Protein 1WN9 (pdb70)

B-factor: mean 19.07, std 7.85, range [8.76, 45.32]

CATH classification: 3.40.1530.10

Organism: Thermus thermophilus (strain ATCC 27634 / DSM 579 / HB8) (NCBI:txid300852)

Structure (mmCIF, N/CA/C/O backbone):
data_1WN9
#
_entry.id   1WN9
#
_cell.length_a   74.661
_cell.length_b   53.997
_cell.length_c   36.201
_cell.angle_alpha   90.00
_cell.angle_beta   113.93
_cell.angle_gamma   90.00
#
_symmetry.space_group_name_H-M   'C 1 2 1'
#
loop_
_entity.id
_entity.type
_entity.pdbx_description
1 polymer 'the hypothetical protein (TT1805)'
2 non-polymer 'ACETIC ACID'
3 water water
#
loop_
_atom_site.group_PDB
_atom_site.id
_atom_site.type_symbol
_atom_site.label_atom_id
_atom_site.label_alt_id
_atom_site.label_comp_id
_atom_site.label_asym_id
_atom_site.label_entity_id
_atom_site.label_seq_id
_atom_site.pdbx_PDB_ins_code
_atom_site.Cartn_x
_atom_site.Cartn_y
_atom_site.Cartn_z
_atom_site.occupancy
_atom_site.B_iso_or_equiv
_atom_site.auth_seq_id
_atom_site.auth_comp_id
_atom_site.auth_asym_id
_atom_site.auth_atom_id
_atom_site.pdbx_PDB_model_num
ATOM 9 N N . VAL A 1 2 ? 16.198 41.001 -5.749 1.00 22.84 2 VAL A N 1
ATOM 10 C CA . VAL A 1 2 ? 16.182 40.243 -4.509 1.00 18.02 2 VAL A CA 1
ATOM 11 C C . VAL A 1 2 ? 16.281 41.202 -3.320 1.00 17.00 2 VAL A C 1
ATOM 12 O O . VAL A 1 2 ? 16.791 42.310 -3.457 1.00 17.61 2 VAL A O 1
ATOM 16 N N . ARG A 1 3 ? 15.767 40.764 -2.172 1.00 15.85 3 ARG A N 1
ATOM 17 C CA . ARG A 1 3 ? 15.805 41.548 -0.925 1.00 14.61 3 ARG A CA 1
ATOM 18 C C . ARG A 1 3 ? 16.468 40.665 0.126 1.00 14.12 3 ARG A C 1
ATOM 19 O O . ARG A 1 3 ? 16.010 39.555 0.353 1.00 14.71 3 ARG A O 1
ATOM 27 N N . VAL A 1 4 ? 17.543 41.142 0.749 1.00 10.82 4 VAL A N 1
ATOM 28 C CA . VAL A 1 4 ? 18.230 40.363 1.787 1.00 11.45 4 VAL A CA 1
ATOM 29 C C . VAL A 1 4 ? 18.467 41.274 2.970 1.00 11.81 4 VAL A C 1
ATOM 30 O O . VAL A 1 4 ? 18.423 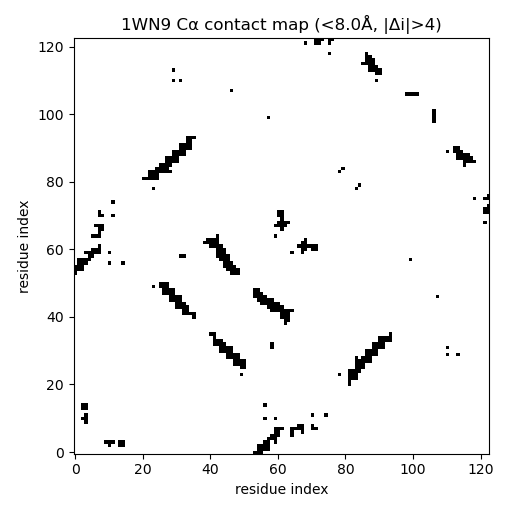42.502 2.860 1.00 11.36 4 VAL A O 1
ATOM 34 N N . GLY A 1 5 ? 18.747 40.682 4.117 1.00 11.58 5 GLY A N 1
ATOM 35 C CA . GLY A 1 5 ? 18.923 41.523 5.285 1.00 11.90 5 GLY A CA 1
ATOM 36 C C . GLY A 1 5 ? 17.580 41.831 5.932 1.00 11.62 5 GLY A C 1
ATOM 37 O O . GLY A 1 5 ? 16.482 41.462 5.479 1.00 11.45 5 GLY A O 1
ATOM 46 N N . ARG A 1 7 ? 15.544 44.940 8.633 1.00 14.14 7 ARG A N 1
ATOM 47 C CA . ARG A 1 7 ? 15.553 46.246 9.266 1.00 13.91 7 ARG A CA 1
ATOM 48 C C . ARG A 1 7 ? 16.228 46.191 10.658 1.00 12.51 7 ARG A C 1
ATOM 49 O O . ARG A 1 7 ? 16.041 45.251 11.417 1.00 13.83 7 ARG A O 1
ATOM 57 N N . ALA A 1 8 ? 17.039 47.207 10.954 1.00 10.95 8 ALA A N 1
ATOM 58 C CA . ALA A 1 8 ? 17.723 47.334 12.245 1.00 13.02 8 ALA A CA 1
ATOM 59 C C . ALA A 1 8 ? 18.603 46.164 12.652 1.00 13.34 8 ALA A C 1
ATOM 60 O O . ALA A 1 8 ? 18.889 45.990 13.846 1.00 14.98 8 ALA A O 1
ATOM 62 N N . ALA A 1 9 ? 19.082 45.388 11.675 1.00 11.21 9 ALA A N 1
ATOM 63 C CA . ALA A 1 9 ? 19.942 44.231 11.978 1.00 12.28 9 ALA A CA 1
ATOM 64 C C . ALA A 1 9 ? 21.200 44.375 11.118 1.00 12.62 9 ALA A C 1
ATOM 65 O O . ALA A 1 9 ? 21.361 43.693 10.098 1.00 12.35 9 ALA A O 1
ATOM 67 N N . PRO A 1 10 ? 22.124 45.255 11.528 1.00 10.07 10 PRO A N 1
ATOM 68 C CA . PRO A 1 10 ? 23.340 45.467 10.730 1.00 12.13 10 PRO A CA 1
ATOM 69 C C . PRO A 1 10 ? 24.262 44.286 10.487 1.00 12.68 10 PRO A C 1
ATOM 70 O O . PRO A 1 10 ? 24.723 44.072 9.385 1.00 10.31 10 PRO A O 1
ATOM 74 N N . ARG A 1 11 ? 24.562 43.533 11.531 1.00 12.19 11 ARG A N 1
ATOM 75 C CA . ARG A 1 11 ? 25.497 42.437 11.345 1.00 14.68 11 ARG A CA 1
ATOM 76 C C . ARG A 1 11 ? 24.945 41.331 10.464 1.00 13.86 11 ARG A C 1
ATOM 77 O O . ARG A 1 11 ? 25.633 40.887 9.547 1.00 12.60 11 ARG A O 1
ATOM 85 N N . VAL A 1 12 ? 23.710 40.930 10.714 1.00 14.68 12 VAL A N 1
ATOM 86 C CA . VAL A 1 12 ? 23.091 39.873 9.920 1.00 14.79 12 VAL A CA 1
ATOM 87 C C . VAL A 1 12 ? 22.918 40.340 8.470 1.00 13.39 12 VAL A C 1
ATOM 88 O O . VAL A 1 12 ? 23.108 39.577 7.518 1.00 13.16 12 VAL A O 1
ATOM 92 N N . SER A 1 13 ? 22.584 41.616 8.300 1.00 10.78 13 SER A N 1
ATOM 93 C CA . SER A 1 13 ? 22.364 42.142 6.968 1.00 11.38 13 SER A CA 1
ATOM 94 C C . SER A 1 13 ? 23.654 42.208 6.177 1.00 11.93 13 SER A C 1
ATOM 95 O O . SER A 1 13 ? 23.644 41.925 4.972 1.00 10.62 13 SER A O 1
ATOM 98 N N . LEU A 1 14 ? 24.758 42.585 6.828 1.00 11.05 14 LEU A N 1
ATOM 99 C CA . LEU A 1 14 ? 26.048 42.610 6.154 1.00 10.00 14 LEU A CA 1
ATOM 100 C C . LEU A 1 14 ? 26.409 41.183 5.692 1.00 11.43 14 LEU A C 1
ATOM 101 O O . LEU A 1 14 ? 26.898 41.012 4.605 1.00 10.79 14 LEU A O 1
ATOM 106 N N . GLU A 1 15 ? 26.188 40.190 6.550 1.00 12.29 15 GLU A N 1
ATOM 107 C CA . GLU A 1 15 ? 26.510 38.797 6.217 1.00 12.72 15 GLU A CA 1
ATOM 108 C C . GLU A 1 15 ? 25.651 38.350 5.041 1.00 11.21 15 GLU A C 1
ATOM 109 O O . GLU A 1 15 ? 26.137 37.677 4.129 1.00 11.07 15 GLU A O 1
ATOM 115 N N . ALA A 1 16 ? 24.378 38.743 5.050 1.00 10.90 16 ALA A N 1
ATOM 116 C CA . ALA A 1 16 ? 23.490 38.356 3.948 1.00 9.69 16 ALA A CA 1
ATOM 117 C C . ALA A 1 16 ? 23.923 39.023 2.645 1.00 10.07 16 ALA A C 1
ATOM 118 O O . ALA A 1 16 ? 23.865 38.406 1.572 1.00 9.88 16 ALA A O 1
ATOM 120 N N . LEU A 1 17 ? 24.356 40.281 2.728 1.00 10.20 17 LEU A N 1
ATOM 121 C CA . LEU A 1 17 ? 24.828 40.962 1.539 1.00 10.33 17 LEU A CA 1
ATOM 122 C C . LEU A 1 17 ? 26.059 40.247 0.981 1.00 9.87 17 LEU A C 1
ATOM 123 O O . LEU A 1 17 ? 26.129 39.993 -0.220 1.00 10.08 17 LEU A O 1
ATOM 128 N N . LYS A 1 18 ? 27.008 39.915 1.855 1.00 12.07 18 LYS A N 1
ATOM 129 C CA . LYS A 1 18 ? 28.239 39.250 1.423 1.00 10.75 18 LYS A CA 1
ATOM 130 C C . LYS A 1 18 ? 27.894 37.933 0.745 1.00 11.52 18 LYS A C 1
ATOM 131 O O . LYS A 1 18 ? 28.501 37.572 -0.263 1.00 11.00 18 LYS A O 1
ATOM 137 N N . ALA A 1 19 ? 26.931 37.211 1.306 1.00 10.66 19 ALA A N 1
ATOM 138 C CA . ALA A 1 19 ? 26.527 35.931 0.714 1.00 10.35 19 ALA A CA 1
ATOM 139 C C . ALA A 1 19 ? 25.925 36.061 -0.682 1.00 11.30 19 ALA A C 1
ATOM 140 O O . ALA A 1 19 ? 26.247 35.258 -1.564 1.00 11.52 19 ALA A O 1
ATOM 142 N N . ALA A 1 20 ? 25.079 37.058 -0.882 1.00 11.57 20 ALA A N 1
ATOM 143 C CA . ALA A 1 20 ? 24.452 37.278 -2.188 1.00 11.13 20 ALA A CA 1
ATOM 144 C C . ALA A 1 20 ? 25.449 37.811 -3.201 1.00 13.60 20 ALA A C 1
ATOM 145 O O . ALA A 1 20 ? 25.411 37.434 -4.361 1.00 14.01 20 ALA A O 1
ATOM 147 N N . LEU A 1 21 ? 26.334 38.690 -2.748 1.00 12.72 21 LEU A N 1
ATOM 148 C CA . LEU A 1 21 ? 27.339 39.288 -3.631 1.00 14.36 21 LEU A CA 1
ATOM 149 C C . LEU A 1 21 ? 28.435 38.342 -4.102 1.00 16.00 21 LEU A C 1
ATOM 150 O O . LEU A 1 21 ? 28.784 38.298 -5.305 1.00 15.91 21 LEU A O 1
ATOM 155 N N . GLY A 1 22 ? 28.943 37.539 -3.173 1.00 14.64 22 GLY A N 1
ATOM 156 C CA . GLY A 1 22 ? 30.021 36.648 -3.510 1.00 16.52 22 GLY A CA 1
ATOM 157 C C . GLY A 1 22 ? 31.196 37.432 -4.054 1.00 17.32 22 GLY A C 1
ATOM 158 O O . GLY A 1 22 ? 31.547 38.493 -3.540 1.00 18.23 22 GLY A O 1
ATOM 159 N N . GLY A 1 23 ? 31.774 36.914 -5.128 1.00 16.07 23 GLY A N 1
ATOM 160 C CA . GLY A 1 23 ? 32.915 37.541 -5.768 1.00 17.49 23 GLY A CA 1
ATOM 161 C C . GLY A 1 23 ? 32.570 38.419 -6.961 1.00 17.02 23 GLY A C 1
ATOM 162 O O . GLY A 1 23 ? 33.463 38.807 -7.722 1.00 18.29 23 GLY A O 1
ATOM 163 N N . LEU A 1 24 ? 31.297 38.772 -7.114 1.00 14.70 24 LEU A N 1
ATOM 164 C CA . LEU A 1 24 ? 30.856 39.591 -8.229 1.00 14.33 24 LEU A CA 1
ATOM 165 C C . LEU A 1 24 ? 31.617 40.903 -8.331 1.00 15.75 24 LEU A C 1
ATOM 166 O O . LEU A 1 24 ? 31.813 41.604 -7.326 1.00 16.63 24 LEU A O 1
ATOM 171 N N . LYS A 1 25 ? 32.048 41.232 -9.544 1.00 14.96 25 LYS A N 1
ATOM 172 C CA . LYS A 1 25 ?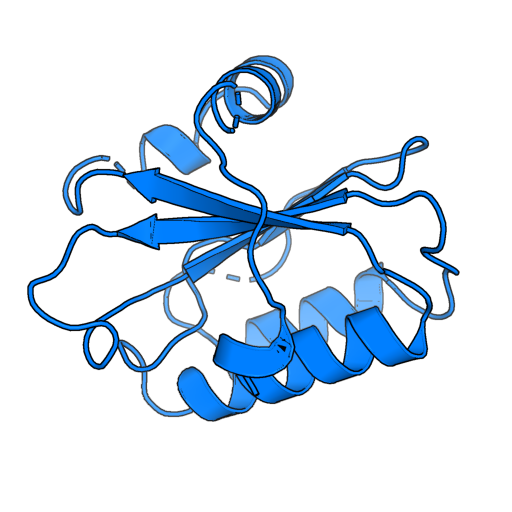 32.752 42.489 -9.791 1.00 17.44 25 LYS A CA 1
ATOM 173 C C . LYS A 1 25 ? 31.705 43.562 -10.042 1.00 16.85 25 LYS A C 1
ATOM 174 O O . LYS A 1 25 ? 30.690 43.325 -10.683 1.00 16.96 25 LYS A O 1
ATOM 180 N N . LEU A 1 26 ? 31.967 44.765 -9.538 1.00 15.55 26 LEU A N 1
ATOM 181 C CA . LEU A 1 26 ? 30.995 45.841 -9.583 1.00 14.96 26 LEU A CA 1
ATOM 182 C C . LEU A 1 26 ? 31.423 47.120 -10.270 1.00 15.04 26 LEU A C 1
ATOM 183 O O . LEU A 1 26 ? 30.885 48.172 -9.964 1.00 14.90 26 LEU A O 1
ATOM 188 N N . SER A 1 27 ? 32.358 47.048 -11.211 1.00 17.55 27 SER A N 1
ATOM 189 C CA . SER A 1 27 ? 32.817 48.280 -11.849 1.00 18.99 27 SER A CA 1
ATOM 190 C C . SER A 1 27 ? 31.750 49.137 -12.503 1.00 18.23 27 SER A C 1
ATOM 191 O O . SER A 1 27 ? 31.875 50.362 -12.509 1.00 20.43 27 SER A O 1
ATOM 194 N N . GLU A 1 28 ? 30.702 48.529 -13.053 1.00 17.75 28 GLU A N 1
ATOM 195 C CA . GLU A 1 28 ? 29.692 49.349 -13.710 1.00 18.42 28 GLU A CA 1
ATOM 196 C C . GLU A 1 28 ? 28.451 49.558 -12.859 1.00 17.68 28 GLU A C 1
ATOM 197 O O . GLU A 1 28 ? 27.442 50.123 -13.307 1.00 19.55 28 GLU A O 1
ATOM 203 N N . ALA A 1 29 ? 28.532 49.111 -11.613 1.00 16.18 29 ALA A N 1
ATOM 204 C CA . ALA A 1 29 ? 27.399 49.211 -10.706 1.00 14.96 29 ALA A CA 1
ATOM 205 C C . ALA A 1 29 ? 27.187 50.629 -10.185 1.00 13.99 29 ALA A C 1
ATOM 206 O O . ALA A 1 29 ? 28.093 51.466 -10.193 1.00 14.54 29 ALA A O 1
ATOM 208 N N . LYS A 1 30 ? 25.956 50.884 -9.748 1.00 13.53 30 LYS A N 1
ATOM 209 C CA . LYS A 1 30 ? 25.613 52.145 -9.092 1.00 11.84 30 LYS A CA 1
ATOM 210 C C . LYS A 1 30 ? 25.106 51.730 -7.717 1.00 10.79 30 LYS A C 1
ATOM 211 O O . LYS A 1 30 ? 24.213 50.892 -7.592 1.00 11.94 30 LYS A O 1
ATOM 217 N N . VAL A 1 31 ? 25.709 52.303 -6.686 1.00 10.14 31 VAL A N 1
ATOM 218 C CA . VAL A 1 31 ? 25.369 51.959 -5.305 1.00 9.71 31 VAL A CA 1
ATOM 219 C C . VAL A 1 31 ? 24.548 53.089 -4.694 1.00 9.68 31 VAL A C 1
ATOM 220 O O . VAL A 1 31 ? 25.033 54.219 -4.576 1.00 11.30 31 VAL A O 1
ATOM 224 N N . TYR A 1 32 ? 23.316 52.798 -4.305 1.00 9.36 32 TYR A N 1
ATOM 225 C CA . TYR A 1 32 ? 22.457 53.808 -3.688 1.00 10.19 32 TYR A CA 1
ATOM 226 C C . TYR A 1 32 ? 22.244 53.575 -2.210 1.00 10.73 32 TYR A C 1
ATOM 227 O O . TYR A 1 32 ? 21.709 52.546 -1.794 1.00 11.96 32 TYR A O 1
ATOM 236 N N . LEU A 1 33 ? 22.694 54.512 -1.406 1.00 10.16 33 LEU A N 1
ATOM 237 C CA . LEU A 1 33 ? 22.463 54.459 0.031 1.00 12.50 33 LEU A CA 1
ATOM 238 C C . LEU A 1 33 ? 21.212 55.307 0.274 1.00 12.47 33 LEU A C 1
ATOM 239 O O . LEU A 1 33 ? 21.149 56.496 -0.092 1.00 15.18 33 LEU A O 1
ATOM 244 N N . ILE A 1 34 ? 20.207 54.708 0.885 1.00 11.28 34 ILE A N 1
ATOM 245 C CA . ILE A 1 34 ? 18.941 55.388 1.148 1.00 12.80 34 ILE A CA 1
ATOM 246 C C . ILE A 1 34 ? 18.923 55.711 2.634 1.00 12.51 34 ILE A C 1
ATOM 247 O O . ILE A 1 34 ? 18.946 54.811 3.468 1.00 13.58 34 ILE A O 1
ATOM 252 N N . THR A 1 35 ? 18.838 56.991 2.958 1.00 12.37 35 THR A N 1
ATOM 253 C CA . THR A 1 35 ? 18.889 57.409 4.348 1.00 12.98 35 THR A CA 1
ATOM 254 C C . THR A 1 35 ? 17.747 58.320 4.730 1.00 14.74 35 THR A C 1
ATOM 255 O O . THR A 1 35 ? 17.040 58.856 3.866 1.00 13.17 35 THR A O 1
ATOM 259 N N . ASP A 1 36 ? 17.556 58.471 6.032 1.00 15.01 36 ASP A N 1
ATOM 260 C CA . ASP A 1 36 ? 16.498 59.323 6.534 1.00 15.50 36 ASP A CA 1
ATOM 261 C C . ASP A 1 36 ? 17.002 60.726 6.824 1.00 15.34 36 ASP A C 1
ATOM 262 O O . ASP A 1 36 ? 18.210 60.954 7.007 1.00 15.74 36 ASP A O 1
ATOM 267 N N . TRP A 1 37 ? 16.084 61.688 6.794 1.00 14.70 37 TRP A N 1
ATOM 268 C CA . TRP A 1 37 ? 16.449 63.052 7.100 1.00 15.58 37 TRP A CA 1
ATOM 269 C C . TRP A 1 37 ? 16.394 63.234 8.614 1.00 15.88 37 TRP A C 1
ATOM 270 O O . TRP A 1 37 ? 15.322 63.279 9.186 1.00 16.35 37 TRP A O 1
ATOM 281 N N . GLN A 1 38 ? 17.570 63.297 9.224 1.00 18.17 38 GLN A N 1
ATOM 282 C CA . GLN A 1 38 ? 17.718 63.525 10.666 1.00 20.21 38 GLN A CA 1
ATOM 283 C C . GLN A 1 38 ? 18.567 64.779 10.819 1.00 21.23 38 GLN A C 1
ATOM 284 O O . GLN A 1 38 ? 19.189 65.248 9.857 1.00 22.62 38 GLN A O 1
ATOM 290 N N . ASP A 1 39 ? 18.599 65.318 12.036 1.00 22.44 39 ASP A N 1
ATOM 291 C CA . ASP A 1 39 ? 19.348 66.525 12.328 1.00 23.43 39 ASP A CA 1
ATOM 292 C C . ASP A 1 39 ? 20.850 66.366 12.053 1.00 25.08 39 ASP A C 1
ATOM 293 O O . ASP A 1 39 ? 21.501 67.268 11.527 1.00 24.03 39 ASP A O 1
ATOM 298 N N . LYS A 1 40 ? 21.399 65.205 12.409 1.00 26.01 40 LYS A N 1
ATOM 299 C CA . LYS A 1 40 ? 22.824 64.947 12.208 1.00 28.12 40 LYS A CA 1
ATOM 300 C C . LYS A 1 40 ? 23.013 63.556 11.617 1.00 28.69 40 LYS A C 1
ATOM 301 O O . LYS A 1 40 ? 22.227 62.641 11.890 1.00 27.56 40 LYS A O 1
ATOM 307 N N . ARG A 1 41 ? 24.069 63.395 10.833 1.00 29.38 41 ARG A N 1
ATOM 308 C CA . ARG A 1 41 ? 24.355 62.105 10.218 1.00 30.25 41 ARG A CA 1
ATOM 309 C C . ARG A 1 41 ? 24.653 61.065 11.295 1.00 30.32 41 ARG A C 1
ATOM 310 O O . ARG A 1 41 ? 24.591 59.864 11.045 1.00 30.84 41 ARG A O 1
ATOM 318 N N . ASP A 1 42 ? 24.961 61.518 12.503 1.00 29.52 42 ASP A N 1
ATOM 319 C CA . ASP A 1 42 ? 25.264 60.580 13.573 1.00 28.61 42 ASP A CA 1
ATOM 320 C C . ASP A 1 42 ? 24.022 59.863 14.095 1.00 26.69 42 ASP A C 1
ATOM 321 O O . ASP A 1 42 ? 24.118 59.002 14.959 1.00 25.10 42 ASP A O 1
ATOM 326 N N . GLN A 1 43 ? 22.852 60.198 13.547 1.00 24.25 43 GLN A N 1
ATOM 327 C CA . GLN A 1 43 ? 21.586 59.589 13.964 1.00 22.96 43 GLN A CA 1
ATOM 328 C C . GLN A 1 43 ? 20.953 58.807 12.810 1.00 20.57 43 GLN A C 1
ATOM 329 O O . GLN A 1 43 ? 19.882 58.190 12.953 1.00 20.14 43 GLN A O 1
ATOM 335 N N . ALA A 1 44 ? 21.625 58.860 11.669 1.00 18.83 44 ALA A N 1
ATOM 336 C CA . ALA A 1 44 ? 21.150 58.259 10.448 1.00 17.36 44 ALA A CA 1
ATOM 337 C C . ALA A 1 44 ? 21.100 56.743 10.349 1.00 16.66 44 ALA A C 1
ATOM 338 O O . ALA A 1 44 ? 21.904 56.016 10.948 1.00 15.33 44 ALA A O 1
ATOM 340 N N . ARG A 1 45 ? 20.101 56.295 9.605 1.00 12.37 45 ARG A N 1
ATOM 341 C CA . ARG A 1 45 ? 19.982 54.883 9.279 1.00 12.44 45 ARG A CA 1
ATOM 342 C C . ARG A 1 45 ? 20.077 54.794 7.772 1.00 12.69 45 ARG A C 1
ATOM 343 O O . ARG A 1 45 ? 19.764 55.766 7.061 1.00 11.38 45 ARG A O 1
ATOM 351 N N . TYR A 1 46 ? 20.458 53.620 7.270 1.00 9.97 46 TYR A N 1
ATOM 352 C CA . TYR A 1 46 ? 20.608 53.448 5.828 1.00 10.51 46 TYR A CA 1
ATOM 353 C C . TYR A 1 46 ? 20.164 52.102 5.307 1.00 11.80 46 TYR A C 1
ATOM 354 O O . TYR A 1 46 ? 20.416 51.067 5.926 1.00 10.57 46 TYR A O 1
ATOM 363 N N . ALA A 1 47 ? 19.528 52.143 4.141 1.00 11.51 47 ALA A N 1
ATOM 364 C CA . ALA A 1 47 ? 19.135 50.968 3.357 1.00 10.69 47 ALA A CA 1
ATOM 365 C C . ALA A 1 47 ? 20.080 51.016 2.141 1.00 10.96 47 ALA A C 1
ATOM 366 O O . ALA A 1 47 ? 20.735 52.042 1.887 1.00 11.26 47 ALA A O 1
ATOM 368 N N . LEU A 1 48 ? 20.145 49.927 1.398 1.00 9.20 48 LEU A N 1
ATOM 369 C CA . LEU A 1 48 ? 21.027 49.816 0.245 1.00 9.99 48 LEU A CA 1
ATOM 370 C C . LEU A 1 48 ? 20.314 49.276 -0.964 1.00 11.29 48 LEU A C 1
ATOM 371 O O . LEU A 1 48 ? 19.684 48.215 -0.882 1.00 12.10 48 LEU A O 1
ATOM 376 N N . LEU A 1 49 ? 20.405 50.002 -2.077 1.00 9.95 49 LEU A N 1
ATOM 377 C CA . LEU A 1 49 ? 19.896 49.514 -3.328 1.00 11.19 49 LEU A CA 1
ATOM 378 C C . LEU A 1 49 ? 21.127 49.399 -4.217 1.00 11.56 49 LEU A C 1
ATOM 379 O O . LEU A 1 49 ? 21.776 50.403 -4.566 1.00 12.00 49 LEU A O 1
ATOM 384 N N . LEU A 1 50 ? 21.502 48.173 -4.567 1.00 9.38 50 LEU A N 1
ATOM 385 C CA . LEU A 1 50 ? 22.679 47.939 -5.405 1.00 10.32 50 LEU A CA 1
ATOM 386 C C . LEU A 1 50 ? 22.194 47.627 -6.810 1.00 12.76 50 LEU A C 1
ATOM 387 O O . LEU A 1 50 ? 21.529 46.614 -7.017 1.00 13.43 50 LEU A O 1
ATOM 392 N N . HIS A 1 51 ? 22.501 48.515 -7.756 1.00 13.65 51 HIS A N 1
ATOM 393 C CA . HIS A 1 51 ? 22.086 48.379 -9.175 1.00 13.97 51 HIS A CA 1
ATOM 394 C C . HIS A 1 51 ? 23.333 47.969 -9.953 1.00 15.95 51 HIS A C 1
ATOM 395 O O . HIS A 1 51 ? 24.176 48.813 -10.250 1.00 17.29 51 HIS A O 1
ATOM 402 N N . THR A 1 52 ? 23.483 46.683 -10.297 1.00 15.15 52 THR A N 1
ATOM 403 C CA . THR A 1 52 ? 24.714 46.274 -10.976 1.00 16.76 52 THR A CA 1
ATOM 404 C C . THR A 1 52 ? 24.747 46.527 -12.470 1.00 18.62 52 THR A C 1
ATOM 405 O O . THR A 1 52 ? 25.826 46.617 -13.068 1.00 18.18 52 THR A O 1
ATOM 409 N N . GLY A 1 53 ? 23.559 46.639 -13.045 1.00 19.16 53 GLY A N 1
ATOM 410 C CA . GLY A 1 53 ? 23.402 46.854 -14.471 1.00 21.30 53 GLY A CA 1
ATOM 411 C C . GLY A 1 53 ? 22.931 45.555 -15.095 1.00 22.85 53 GLY A C 1
ATOM 412 O O . GLY A 1 53 ? 22.499 45.523 -16.249 1.00 24.16 53 GLY A O 1
ATOM 413 N N . LYS A 1 54 ? 23.027 44.466 -14.336 1.00 22.07 54 LYS A N 1
ATOM 414 C CA . LYS A 1 54 ? 22.584 43.161 -14.825 1.00 21.32 54 LYS A CA 1
ATOM 415 C C . LYS A 1 54 ? 21.685 42.475 -13.806 1.00 19.64 54 LYS A C 1
ATOM 416 O O . LYS A 1 54 ? 21.257 41.339 -14.029 1.00 20.52 54 LYS A O 1
ATOM 422 N N . LYS A 1 55 ? 21.424 43.164 -12.686 1.00 17.13 55 LYS A N 1
ATOM 423 C CA . LYS A 1 55 ? 20.556 42.662 -11.603 1.00 15.50 55 LYS A CA 1
ATOM 424 C C . LYS A 1 55 ? 20.659 43.605 -10.409 1.00 15.71 55 LYS A C 1
ATOM 425 O O . LYS A 1 55 ? 21.712 44.208 -10.191 1.00 14.89 55 LYS A O 1
ATOM 431 N N . ASP A 1 56 ? 19.566 43.727 -9.662 1.00 14.90 56 ASP A N 1
ATOM 432 C CA . ASP A 1 56 ? 19.493 44.629 -8.504 1.00 15.36 56 ASP A CA 1
ATOM 433 C C . ASP A 1 56 ? 19.260 43.863 -7.204 1.00 14.13 56 ASP A C 1
ATOM 434 O O . ASP A 1 56 ? 18.737 42.728 -7.201 1.00 14.55 56 ASP A O 1
ATOM 439 N N . LEU A 1 57 ? 19.663 44.485 -6.100 1.00 12.06 57 LEU A N 1
ATOM 440 C CA . LEU A 1 57 ? 19.505 43.897 -4.777 1.00 12.68 57 LEU A CA 1
ATOM 441 C C . LEU A 1 57 ? 19.164 44.994 -3.789 1.00 12.29 57 LEU A C 1
ATOM 442 O O . LEU A 1 57 ? 19.717 46.122 -3.849 1.00 12.44 57 LEU A O 1
ATOM 447 N N . LEU A 1 58 ? 18.226 44.711 -2.894 1.00 11.41 58 LEU A N 1
ATOM 448 C CA . LEU A 1 58 ? 17.851 45.674 -1.874 1.00 11.95 58 LEU A CA 1
ATOM 449 C C . LEU A 1 58 ? 18.127 45.095 -0.486 1.00 12.01 58 LEU A C 1
ATOM 450 O O . LEU A 1 58 ? 17.903 43.898 -0.267 1.00 13.22 58 LEU A O 1
ATOM 455 N N . VAL A 1 59 ? 18.650 45.932 0.415 1.00 12.56 59 VAL A N 1
ATOM 456 C CA . VAL A 1 59 ? 18.809 45.568 1.827 1.00 12.28 59 VAL A CA 1
ATOM 457 C C . VAL A 1 59 ? 18.021 46.674 2.502 1.00 11.32 59 VAL A C 1
ATOM 458 O O . VAL A 1 59 ? 18.165 47.849 2.149 1.00 11.82 59 VAL A O 1
ATOM 462 N N . PRO A 1 60 ? 17.145 46.358 3.473 1.00 11.41 60 PRO A N 1
ATOM 463 C CA . PRO A 1 60 ? 16.360 47.390 4.164 1.00 11.12 60 PRO A CA 1
ATOM 464 C C . PRO A 1 60 ? 17.217 48.303 5.040 1.00 10.86 60 PRO A C 1
ATOM 465 O O . PRO A 1 60 ? 18.444 48.239 4.982 1.00 12.38 60 PRO A O 1
ATOM 469 N N . ASP A 1 61 ? 16.552 49.135 5.837 1.00 10.24 61 ASP A N 1
ATOM 470 C CA . ASP A 1 61 ? 17.266 50.077 6.697 1.00 11.31 61 ASP A CA 1
ATOM 471 C C . ASP A 1 61 ? 17.875 49.357 7.891 1.00 10.60 61 ASP A C 1
ATOM 472 O O . ASP A 1 61 ? 17.285 49.260 8.976 1.00 12.41 61 ASP A O 1
ATOM 477 N N . ALA A 1 62 ? 19.081 48.854 7.650 1.00 11.01 62 ALA A N 1
ATOM 478 C CA . ALA A 1 62 ? 19.817 48.051 8.625 1.00 11.02 62 ALA A CA 1
ATOM 479 C C . ALA A 1 62 ? 21.165 48.617 9.007 1.00 11.39 62 ALA A C 1
ATOM 480 O O . ALA A 1 62 ? 21.824 48.050 9.920 1.00 12.75 62 ALA A O 1
ATOM 482 N N . PHE A 1 63 ? 21.604 49.701 8.364 1.00 10.73 63 PHE A N 1
ATOM 483 C CA . PHE A 1 63 ? 22.938 50.188 8.631 1.00 10.67 63 PHE A CA 1
ATOM 484 C C . PHE A 1 63 ? 22.959 51.592 9.162 1.00 11.99 63 PHE A C 1
ATOM 485 O O . PHE A 1 63 ? 21.937 52.278 9.146 1.00 12.11 63 PHE A O 1
ATOM 493 N N . GLY A 1 64 ? 24.113 51.996 9.696 1.00 12.20 64 GLY A N 1
ATOM 494 C CA . GLY A 1 64 ? 24.225 53.363 10.181 1.00 13.03 64 GLY A CA 1
ATOM 495 C C . GLY A 1 64 ? 24.242 53.475 11.687 1.00 14.39 64 GLY A C 1
ATOM 496 O O . GLY A 1 64 ? 23.857 52.544 12.396 1.00 14.38 64 GLY A O 1
ATOM 497 N N . PRO A 1 65 ? 24.672 54.642 12.191 1.00 14.99 65 PRO A N 1
ATOM 498 C CA . PRO A 1 65 ? 24.761 54.897 13.636 1.00 17.01 65 PRO A CA 1
ATOM 499 C C . PRO A 1 65 ? 23.451 54.832 14.384 1.00 16.84 65 PRO A C 1
ATOM 500 O O . PRO A 1 65 ? 23.411 54.823 15.624 1.00 16.80 65 PRO A O 1
ATOM 504 N N . ALA A 1 66 ? 22.356 54.761 13.649 1.00 15.30 66 ALA A N 1
ATOM 505 C CA . ALA A 1 66 ? 21.056 54.617 14.287 1.00 16.12 66 ALA A CA 1
ATOM 506 C C . ALA A 1 66 ? 20.975 53.284 15.033 1.00 15.96 66 ALA A C 1
ATOM 507 O O . ALA A 1 66 ? 20.169 53.133 15.940 1.00 17.18 66 ALA A O 1
ATOM 509 N N . PHE A 1 67 ? 21.808 52.316 14.659 1.00 14.89 67 PHE A N 1
ATOM 510 C CA . PHE A 1 67 ? 21.780 50.992 15.272 1.00 14.86 67 PHE A CA 1
ATOM 511 C C . PHE A 1 67 ? 23.128 50.604 15.871 1.00 14.84 67 PHE A C 1
ATOM 512 O O . PHE A 1 67 ? 24.172 50.961 15.346 1.00 13.74 67 PHE A O 1
ATOM 520 N N . PRO A 1 68 ? 23.113 49.852 16.980 1.00 14.92 68 PRO A N 1
ATOM 521 C CA . PRO A 1 68 ? 24.412 49.461 17.550 1.00 16.87 68 PRO A CA 1
ATOM 522 C C . PRO A 1 68 ? 25.129 48.583 16.520 1.00 17.68 68 PRO A C 1
ATOM 523 O O . PRO A 1 68 ? 24.531 47.662 15.950 1.00 17.48 68 PRO A O 1
ATOM 527 N N . GLY A 1 69 ? 26.394 48.890 16.274 1.00 18.88 69 GLY A N 1
ATOM 528 C CA . GLY A 1 69 ? 27.161 48.120 15.309 1.00 16.57 69 GLY A CA 1
ATOM 529 C C . GLY A 1 69 ? 26.832 48.519 13.879 1.00 15.73 69 GLY A C 1
ATOM 530 O O . GLY A 1 69 ? 27.455 48.007 12.949 1.00 14.27 69 GLY A O 1
ATOM 531 N N . GLY A 1 70 ? 25.872 49.420 13.718 1.00 15.09 70 GLY A N 1
ATOM 532 C CA . GLY A 1 70 ? 25.465 49.860 12.381 1.00 12.59 70 GLY A CA 1
ATOM 533 C C . GLY A 1 70 ? 26.469 50.720 11.641 1.00 12.23 70 GLY A C 1
ATOM 534 O O . GLY A 1 70 ? 26.573 50.630 10.402 1.00 10.46 70 GLY A O 1
ATOM 535 N N . GLU A 1 71 ? 27.174 51.606 12.342 1.00 13.70 71 GLU A N 1
ATOM 536 C CA . GLU A 1 71 ? 28.173 52.450 11.704 1.00 16.14 71 GLU A CA 1
ATOM 537 C C . GLU A 1 71 ? 29.339 51.580 11.225 1.00 14.28 71 GLU A C 1
ATOM 538 O O . GLU A 1 71 ? 29.867 51.762 10.133 1.00 13.53 71 GLU A O 1
ATOM 544 N N . GLU A 1 72 ? 29.735 50.625 12.063 1.00 15.15 72 GLU A N 1
ATOM 545 C CA . GLU A 1 72 ? 30.792 49.683 11.736 1.00 15.59 72 GLU A CA 1
ATOM 546 C C . GLU A 1 72 ? 30.381 48.845 10.509 1.00 12.58 72 GLU A C 1
ATOM 547 O O . GLU A 1 72 ? 31.172 48.705 9.570 1.00 12.64 72 GLU A O 1
ATOM 553 N N . ALA A 1 73 ? 29.143 48.342 10.493 1.00 12.18 73 ALA A N 1
ATOM 554 C CA . ALA A 1 73 ? 28.659 47.511 9.379 1.00 11.15 73 ALA A CA 1
ATOM 555 C C . ALA A 1 73 ? 28.600 48.311 8.087 1.00 10.46 73 ALA A C 1
ATOM 556 O O . ALA A 1 73 ? 28.931 47.793 7.009 1.00 9.33 73 ALA A O 1
ATOM 558 N N . LEU A 1 74 ? 28.181 49.573 8.186 1.00 10.50 74 LEU A N 1
ATOM 559 C CA . LEU A 1 74 ? 28.115 50.435 7.002 1.00 10.16 74 LEU A CA 1
ATOM 560 C C . LEU A 1 74 ? 29.528 50.644 6.435 1.00 11.24 74 LEU A C 1
ATOM 561 O O . LEU A 1 74 ? 29.725 50.588 5.216 1.00 9.02 74 LEU A O 1
ATOM 566 N N . SER A 1 75 ? 30.500 50.885 7.319 1.00 10.45 75 SER A N 1
ATOM 567 C CA . SER A 1 75 ? 31.888 51.089 6.904 1.00 11.10 75 SER A CA 1
ATOM 568 C C 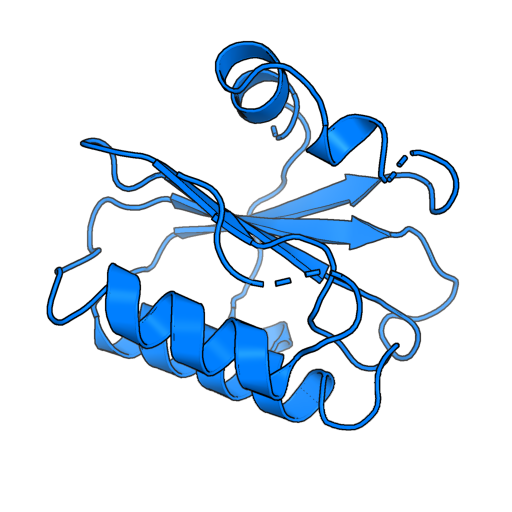. SER A 1 75 ? 32.419 49.848 6.204 1.00 10.74 75 SER A C 1
ATOM 569 O O . SER A 1 75 ? 33.020 49.957 5.139 1.00 10.80 75 SER A O 1
ATOM 572 N N . GLU A 1 76 ? 32.182 48.690 6.802 1.00 10.15 76 GLU A N 1
ATOM 573 C CA . GLU A 1 76 ? 32.623 47.420 6.222 1.00 10.40 76 GLU A CA 1
ATOM 574 C C . GLU A 1 76 ? 31.925 47.189 4.885 1.00 11.78 76 GLU A C 1
ATOM 575 O O . GLU A 1 76 ? 32.559 46.730 3.946 1.00 10.57 76 GLU A O 1
ATOM 581 N N . LEU A 1 77 ? 30.643 47.533 4.810 1.00 10.19 77 LEU A N 1
ATOM 582 C CA . LEU A 1 77 ? 29.895 47.362 3.566 1.00 10.45 77 LEU A CA 1
ATOM 583 C C . LEU A 1 77 ? 30.474 48.213 2.442 1.00 10.07 77 LEU A C 1
ATOM 584 O O . LEU A 1 77 ? 30.708 47.710 1.323 1.00 9.91 77 LEU A O 1
ATOM 589 N 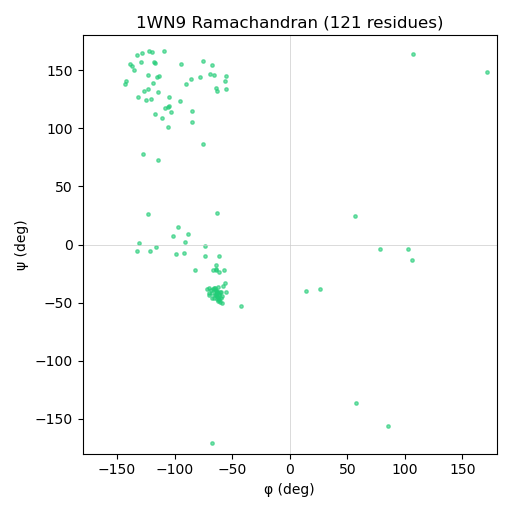N . VAL A 1 78 ? 30.721 49.491 2.725 1.00 9.40 78 VAL A N 1
ATOM 590 C CA . VAL A 1 78 ? 31.271 50.350 1.678 1.00 9.84 78 VAL A CA 1
ATOM 591 C C . VAL A 1 78 ? 32.683 49.897 1.296 1.00 9.75 78 VAL A C 1
ATOM 592 O O . VAL A 1 78 ? 33.017 49.886 0.117 1.00 10.00 78 VAL A O 1
ATOM 596 N N . GLY A 1 79 ? 33.475 49.451 2.276 1.00 11.37 79 GLY A N 1
ATOM 597 C CA . GLY A 1 79 ? 34.820 48.969 1.963 1.00 10.91 79 GLY A CA 1
ATOM 598 C C . GLY A 1 79 ? 34.748 47.764 1.027 1.00 11.10 79 GLY A C 1
ATOM 599 O O . GLY A 1 79 ? 35.529 47.661 0.095 1.00 10.78 79 GLY A O 1
ATOM 600 N N . LEU A 1 80 ? 33.813 46.849 1.296 1.00 10.78 80 LEU A N 1
ATOM 601 C CA . LEU A 1 80 ? 33.648 45.659 0.484 1.00 11.97 80 LEU A CA 1
ATOM 602 C C . LEU A 1 80 ? 33.255 46.012 -0.937 1.00 10.80 80 LEU A C 1
ATOM 603 O O . LEU A 1 80 ? 33.800 45.458 -1.886 1.00 10.32 80 LEU A O 1
ATOM 608 N N . LEU A 1 81 ? 32.314 46.935 -1.085 1.00 9.41 81 LEU A N 1
ATOM 609 C CA . LEU A 1 81 ? 31.867 47.318 -2.411 1.00 8.76 81 LEU A CA 1
ATOM 610 C C . LEU A 1 81 ? 33.011 47.961 -3.187 1.00 9.08 81 LEU A C 1
ATOM 611 O O . LEU A 1 81 ? 33.191 47.693 -4.367 1.00 10.63 81 LEU A O 1
ATOM 616 N N . LEU A 1 82 ? 33.814 48.795 -2.507 1.00 9.92 82 LEU A N 1
ATOM 617 C CA . LEU A 1 82 ? 34.975 49.402 -3.174 1.00 9.42 82 LEU A CA 1
ATOM 618 C C . LEU A 1 82 ? 35.967 48.296 -3.552 1.00 10.71 82 LEU A C 1
ATOM 619 O O . LEU A 1 82 ? 36.531 48.321 -4.641 1.00 11.18 82 LEU A O 1
ATOM 624 N N . ALA A 1 83 ? 36.211 47.357 -2.647 1.00 10.54 83 ALA A N 1
ATOM 625 C CA . ALA A 1 83 ? 37.150 46.271 -2.976 1.00 11.70 83 ALA A CA 1
ATOM 626 C C . ALA A 1 83 ? 36.691 45.508 -4.224 1.00 11.34 83 ALA A C 1
ATOM 627 O O . ALA A 1 83 ? 37.535 45.093 -5.015 1.00 11.42 83 ALA A O 1
ATOM 629 N N . GLN A 1 84 ? 35.376 45.346 -4.408 1.00 11.06 84 GLN A N 1
ATOM 630 C CA . GLN A 1 84 ? 34.879 44.606 -5.570 1.00 11.46 84 GLN A CA 1
ATOM 631 C C . GLN A 1 84 ? 34.675 45.478 -6.806 1.00 11.63 84 GLN A C 1
ATOM 632 O O . GLN A 1 84 ? 34.115 45.017 -7.817 1.00 12.83 84 GLN A O 1
ATOM 638 N N . GLY A 1 85 ? 35.134 46.733 -6.737 1.00 9.66 85 GLY A N 1
ATOM 639 C CA . GLY A 1 85 ? 35.140 47.614 -7.903 1.00 11.35 85 GLY A CA 1
ATOM 640 C C . GLY A 1 85 ? 34.110 48.697 -8.076 1.00 11.04 85 GLY A C 1
ATOM 641 O O . GLY A 1 85 ? 34.163 49.465 -9.040 1.00 14.18 85 GLY A O 1
ATOM 642 N N . ALA A 1 86 ? 33.149 48.759 -7.166 1.00 10.74 86 ALA A N 1
ATOM 643 C CA . ALA A 1 86 ? 32.140 49.801 -7.267 1.00 11.59 86 ALA A CA 1
ATOM 644 C C . ALA A 1 86 ? 32.776 51.162 -7.103 1.00 12.67 86 ALA A C 1
ATOM 645 O O . ALA A 1 86 ? 33.606 51.364 -6.217 1.00 13.27 86 ALA A O 1
ATOM 647 N N . ARG A 1 87 ? 32.409 52.100 -7.974 1.00 13.00 87 ARG A N 1
ATOM 648 C CA . ARG A 1 87 ? 32.948 53.453 -7.856 1.00 15.55 87 ARG A CA 1
ATOM 649 C C . ARG A 1 87 ? 31.919 54.560 -7.952 1.00 16.57 87 ARG A C 1
ATOM 650 O O . ARG A 1 87 ? 32.258 55.734 -7.749 1.00 18.44 87 ARG A O 1
ATOM 658 N N . ARG A 1 88 ? 30.675 54.219 -8.246 1.00 14.28 88 ARG A N 1
ATOM 659 C CA . ARG A 1 88 ? 29.645 55.247 -8.344 1.00 13.19 88 ARG A CA 1
ATOM 660 C C . ARG A 1 88 ? 28.678 55.073 -7.183 1.00 13.09 88 ARG A C 1
ATOM 661 O O . ARG A 1 88 ? 27.913 54.123 -7.147 1.00 14.10 88 ARG A O 1
ATOM 669 N N . PHE A 1 89 ? 28.729 55.994 -6.234 1.00 11.28 89 PHE A N 1
ATOM 670 C CA . PHE A 1 89 ? 27.875 55.953 -5.063 1.00 11.04 89 PHE A CA 1
ATOM 671 C C . PHE A 1 89 ? 26.934 57.142 -5.065 1.00 11.57 89 PHE A C 1
ATOM 672 O O . PHE A 1 89 ? 27.324 58.236 -5.490 1.00 11.35 89 PHE A O 1
ATOM 680 N N . TYR A 1 90 ? 25.713 56.922 -4.594 1.00 11.70 90 TYR A N 1
ATOM 681 C CA . TYR A 1 90 ? 24.708 57.968 -4.525 1.00 12.03 90 TYR A CA 1
ATOM 682 C C . TYR A 1 90 ? 23.950 57.863 -3.218 1.00 12.50 90 TYR A C 1
ATOM 683 O O . TYR A 1 90 ? 23.878 56.800 -2.616 1.00 12.85 90 TYR A O 1
ATOM 692 N N . GLU A 1 91 ? 23.386 58.978 -2.769 1.00 10.03 91 GLU A N 1
ATOM 693 C CA . GLU A 1 91 ? 22.602 58.959 -1.550 1.00 11.83 91 GLU A CA 1
ATOM 694 C C . GLU A 1 91 ? 21.229 59.560 -1.833 1.00 12.17 91 GLU A C 1
ATOM 695 O O . GLU A 1 91 ? 21.122 60.628 -2.464 1.00 13.46 91 GLU A O 1
ATOM 701 N N . ALA A 1 92 ? 20.185 58.875 -1.395 1.00 11.59 92 ALA A N 1
ATOM 702 C CA . ALA A 1 92 ? 18.805 59.374 -1.531 1.00 12.39 92 ALA A CA 1
ATOM 703 C C . ALA A 1 92 ? 18.294 59.624 -0.129 1.00 14.09 92 ALA A C 1
ATOM 704 O O . ALA A 1 92 ? 18.429 58.764 0.758 1.00 14.79 92 ALA A O 1
ATOM 706 N N . VAL A 1 93 ? 17.711 60.796 0.075 1.00 10.09 93 VAL A N 1
ATOM 707 C CA . VAL A 1 93 ? 17.175 61.194 1.360 1.00 12.19 93 VAL A CA 1
ATOM 708 C C . VAL A 1 93 ? 15.659 61.133 1.415 1.00 13.10 93 VAL A C 1
ATOM 709 O O . VAL A 1 93 ? 14.965 61.687 0.565 1.00 14.37 93 VAL A O 1
ATOM 713 N N . VAL A 1 94 ? 15.146 60.425 2.416 1.00 13.54 94 VAL A N 1
ATOM 714 C CA . VAL A 1 94 ? 13.701 60.296 2.559 1.00 13.66 94 VAL A CA 1
ATOM 715 C C . VAL A 1 94 ? 13.287 60.646 3.983 1.00 14.33 94 VAL A C 1
ATOM 716 O O . VAL A 1 94 ? 14.082 60.570 4.929 1.00 13.80 94 VAL A O 1
ATOM 720 N N . SER A 1 95 ? 12.029 61.027 4.145 1.00 14.07 95 SER A N 1
ATOM 721 C CA . SER A 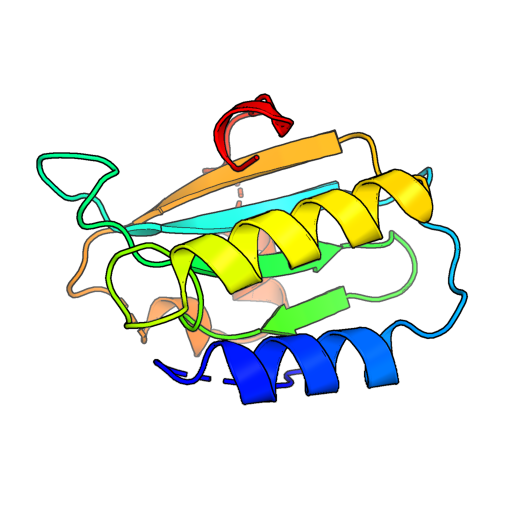1 95 ? 11.521 61.355 5.477 1.00 15.69 95 SER A CA 1
ATOM 722 C C . SER A 1 95 ? 11.534 60.088 6.322 1.00 15.92 95 SER A C 1
ATOM 723 O O . SER A 1 95 ? 11.340 58.993 5.800 1.00 15.57 95 SER A O 1
ATOM 726 N N . PRO A 1 96 ? 11.803 60.220 7.632 1.00 17.08 96 PRO A N 1
ATOM 727 C CA . PRO A 1 96 ? 11.844 59.077 8.550 1.00 18.72 96 PRO A CA 1
ATOM 728 C C . PRO A 1 96 ? 10.554 58.268 8.522 1.00 20.08 96 PRO A C 1
ATOM 729 O O . PRO A 1 96 ? 10.580 57.041 8.553 1.00 19.16 96 PRO A O 1
ATOM 733 N N . GLY A 1 97 ? 9.424 58.967 8.466 1.00 21.48 97 GLY A N 1
ATOM 734 C CA . GLY A 1 97 ? 8.134 58.287 8.456 1.00 22.86 97 GLY A CA 1
ATOM 735 C C . GLY A 1 97 ? 7.727 57.580 7.177 1.00 22.62 97 GLY A C 1
ATOM 736 O O . GLY A 1 97 ? 6.751 56.816 7.164 1.00 23.93 97 GLY A O 1
ATOM 737 N N . GLU A 1 98 ? 8.470 57.790 6.096 1.00 21.63 98 GLU A N 1
ATOM 738 C CA . GLU A 1 98 ? 8.141 57.156 4.815 1.00 20.75 98 GLU A CA 1
ATOM 739 C C . GLU A 1 98 ? 9.178 56.146 4.336 1.00 20.33 98 GLU A C 1
ATOM 740 O O . GLU A 1 98 ? 9.067 55.607 3.230 1.00 18.81 98 GLU A O 1
ATOM 754 N N . THR A 1 100 ? 9.972 53.005 5.435 1.00 19.64 100 THR A N 1
ATOM 755 C CA . THR A 1 100 ? 9.478 51.656 5.213 1.00 22.43 100 THR A CA 1
ATOM 756 C C . THR A 1 100 ? 8.560 51.563 4.004 1.00 22.24 100 THR A C 1
ATOM 757 O O . THR A 1 100 ? 8.659 50.618 3.225 1.00 23.94 100 THR A O 1
ATOM 761 N N . ALA A 1 101 ? 7.706 52.561 3.808 1.00 21.26 101 ALA A N 1
ATOM 762 C CA . ALA A 1 101 ? 6.811 52.537 2.666 1.00 21.27 101 ALA A CA 1
ATOM 763 C C . ALA A 1 101 ? 7.595 52.573 1.360 1.00 21.36 101 ALA A C 1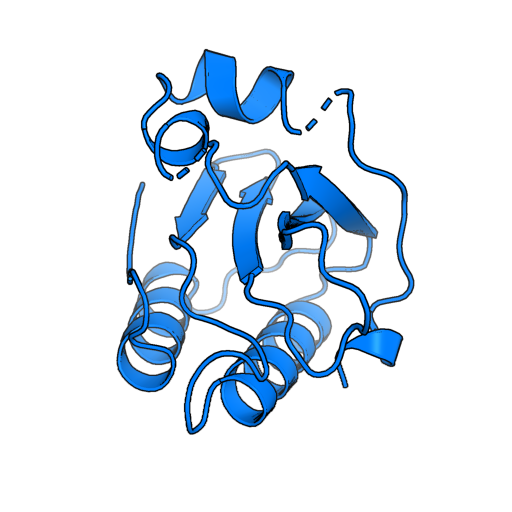
ATOM 764 O O . ALA A 1 101 ? 7.260 51.869 0.412 1.00 21.87 101 ALA A O 1
ATOM 766 N N . LEU A 1 102 ? 8.637 53.395 1.310 1.00 20.55 102 LEU A N 1
ATOM 767 C CA . LEU A 1 102 ? 9.477 53.487 0.122 1.00 20.38 102 LEU A CA 1
ATOM 768 C C . LEU A 1 102 ? 10.066 52.112 -0.167 1.00 20.15 102 LEU A C 1
ATOM 769 O O . LEU A 1 102 ? 10.016 51.614 -1.286 1.00 20.39 102 LEU A O 1
ATOM 774 N N . LEU A 1 103 ? 10.653 51.497 0.854 1.00 20.63 103 LEU A N 1
ATOM 775 C CA . LEU A 1 103 ? 11.290 50.196 0.638 1.00 22.26 103 LEU A CA 1
ATOM 776 C C . LEU A 1 103 ? 10.344 49.069 0.233 1.00 24.94 103 LEU A C 1
ATOM 777 O O . LEU A 1 103 ? 10.783 48.064 -0.328 1.00 25.33 103 LEU A O 1
ATOM 782 N N . ASP A 1 104 ? 9.057 49.231 0.517 1.00 25.09 104 ASP A N 1
ATOM 783 C CA . ASP A 1 104 ? 8.077 48.209 0.156 1.00 28.55 104 ASP A CA 1
ATOM 784 C C . ASP A 1 104 ? 7.446 48.410 -1.228 1.00 27.88 104 ASP A C 1
ATOM 785 O O . ASP A 1 104 ? 6.575 47.640 -1.624 1.00 28.91 104 ASP A O 1
ATOM 790 N N . LEU A 1 105 ? 7.877 49.434 -1.958 1.00 27.71 105 LEU A N 1
ATOM 791 C CA . LEU A 1 105 ? 7.351 49.697 -3.296 1.00 26.84 105 LEU A CA 1
ATOM 792 C C . LEU A 1 105 ? 7.749 48.608 -4.277 1.00 27.30 105 LEU A C 1
ATOM 793 O O . LEU A 1 105 ? 8.754 47.930 -4.092 1.00 26.43 105 LEU A O 1
ATOM 798 N N . PRO A 1 106 ? 6.949 48.416 -5.337 1.00 27.40 106 PRO A N 1
ATOM 799 C CA . PRO A 1 106 ? 7.309 47.391 -6.314 1.00 27.61 106 PRO A CA 1
ATOM 800 C C . PRO A 1 106 ? 8.729 47.738 -6.770 1.00 27.91 106 PRO A C 1
ATOM 801 O O . PRO A 1 106 ? 9.076 48.918 -6.858 1.00 26.98 106 PRO A O 1
ATOM 805 N N . PRO A 1 107 ? 9.562 46.725 -7.052 1.00 27.97 107 PRO A N 1
ATOM 806 C CA . PRO A 1 107 ? 10.946 46.913 -7.495 1.00 28.91 107 PRO A CA 1
ATOM 807 C C . PRO A 1 107 ? 11.149 48.012 -8.526 1.00 29.02 107 PRO A C 1
ATOM 808 O O . PRO A 1 107 ? 11.984 48.893 -8.332 1.00 28.83 107 PRO A O 1
ATOM 812 N N . GLU A 1 108 ? 10.396 47.976 -9.622 1.00 29.69 108 GLU A N 1
ATOM 813 C CA . GLU A 1 108 ? 10.559 49.005 -10.644 1.00 28.82 108 GLU A CA 1
ATOM 814 C C . GLU A 1 108 ? 10.221 50.411 -10.132 1.00 26.74 108 GLU A C 1
ATOM 815 O O . GLU A 1 108 ? 10.869 51.374 -10.517 1.00 26.56 108 GLU A O 1
ATOM 821 N N . GLU A 1 109 ? 9.219 50.528 -9.271 1.00 25.48 109 GLU A N 1
ATOM 822 C CA . GLU A 1 109 ? 8.849 51.838 -8.729 1.00 25.24 109 GLU A CA 1
ATOM 823 C C . GLU A 1 109 ? 9.922 52.343 -7.766 1.00 23.26 109 GLU A C 1
ATOM 824 O O . GLU A 1 109 ? 10.267 53.518 -7.771 1.00 22.87 109 GLU A O 1
ATOM 830 N N . LEU A 1 110 ? 10.434 51.450 -6.931 1.00 22.11 110 LEU A N 1
ATOM 831 C CA . LEU A 1 110 ? 11.486 51.822 -5.976 1.00 20.95 110 LEU A CA 1
ATOM 832 C C . LEU A 1 110 ? 12.726 52.321 -6.706 1.00 19.76 110 LEU A C 1
ATOM 833 O O . LEU A 1 110 ? 13.274 53.379 -6.379 1.00 18.50 110 LEU A O 1
ATOM 838 N N . LEU A 1 111 ? 13.173 51.548 -7.690 1.00 18.89 111 LEU A N 1
ATOM 839 C CA . LEU A 1 111 ? 14.366 51.890 -8.461 1.00 20.35 111 LEU A CA 1
ATOM 840 C C . LEU A 1 111 ? 14.195 53.255 -9.138 1.00 20.73 111 LEU A C 1
ATOM 841 O O . LEU A 1 111 ? 15.098 54.089 -9.107 1.00 20.08 111 LEU A O 1
ATOM 846 N N . LYS A 1 112 ? 13.027 53.487 -9.738 1.00 20.16 112 LYS A N 1
ATOM 847 C CA . LYS A 1 112 ? 12.785 54.752 -10.406 1.00 19.53 112 LYS A CA 1
ATOM 848 C C . LYS A 1 112 ? 12.866 55.925 -9.437 1.00 18.60 112 LYS A C 1
ATOM 849 O O . LYS A 1 112 ? 13.510 56.916 -9.741 1.00 16.52 112 LYS A O 1
ATOM 855 N N . ARG A 1 113 ? 12.205 55.805 -8.289 1.00 19.33 113 ARG A N 1
ATOM 856 C CA . ARG A 1 113 ? 12.187 56.895 -7.311 1.00 19.82 113 ARG A CA 1
ATOM 857 C C . ARG A 1 113 ? 13.557 57.156 -6.712 1.00 17.01 113 ARG A C 1
ATOM 858 O O . ARG A 1 113 ? 13.992 58.303 -6.630 1.00 16.98 113 ARG A O 1
ATOM 866 N N . VAL A 1 114 ? 14.244 56.100 -6.309 1.00 16.33 114 VAL A N 1
ATOM 867 C CA . VAL A 1 114 ? 15.570 56.293 -5.731 1.00 14.25 114 VAL A CA 1
ATOM 868 C C . VAL A 1 114 ? 16.529 56.890 -6.755 1.00 15.47 114 VAL A C 1
ATOM 869 O O . VAL A 1 114 ? 17.276 57.828 -6.460 1.00 14.99 114 VAL A O 1
ATOM 881 N N . ALA A 1 116 ? 15.805 58.717 -9.257 1.00 18.32 116 ALA A N 1
ATOM 882 C CA . ALA A 1 116 ? 15.408 60.098 -9.520 1.00 19.55 116 ALA A CA 1
ATOM 883 C C . ALA A 1 116 ? 15.864 61.103 -8.471 1.00 18.99 116 ALA A C 1
ATOM 884 O O . ALA A 1 116 ? 16.254 62.219 -8.816 1.00 21.51 116 ALA A O 1
ATOM 886 N N . ILE A 1 117 ? 15.830 60.721 -7.197 1.00 15.91 117 ILE A N 1
ATOM 887 C CA . ILE A 1 117 ? 16.171 61.664 -6.141 1.00 14.81 117 ILE A CA 1
ATOM 888 C C . ILE A 1 117 ? 17.586 61.566 -5.597 1.00 13.62 117 ILE A C 1
ATOM 889 O O . ILE A 1 117 ? 17.996 62.417 -4.815 1.00 14.86 117 ILE A O 1
ATOM 894 N N . ALA A 1 118 ? 18.347 60.542 -5.986 1.00 11.85 118 ALA A N 1
ATOM 895 C CA . ALA A 1 118 ? 19.687 60.426 -5.429 1.00 13.41 118 ALA A CA 1
ATOM 896 C C . ALA A 1 118 ? 20.742 61.353 -6.014 1.00 14.06 118 ALA A C 1
ATOM 897 O O . ALA A 1 118 ? 20.709 61.678 -7.204 1.00 18.79 118 ALA A O 1
ATOM 899 N N . ASN A 1 119 ? 21.658 61.807 -5.150 1.00 15.30 119 ASN A N 1
ATOM 900 C CA . ASN A 1 119 ? 22.780 62.657 -5.573 1.00 14.74 119 ASN A CA 1
ATOM 901 C C . ASN A 1 119 ? 24.086 61.886 -5.393 1.00 14.84 119 ASN A C 1
ATOM 902 O O . ASN A 1 119 ? 24.232 61.115 -4.456 1.00 15.59 119 ASN A O 1
ATOM 907 N N . PRO A 1 120 ? 25.055 62.101 -6.292 1.00 15.33 120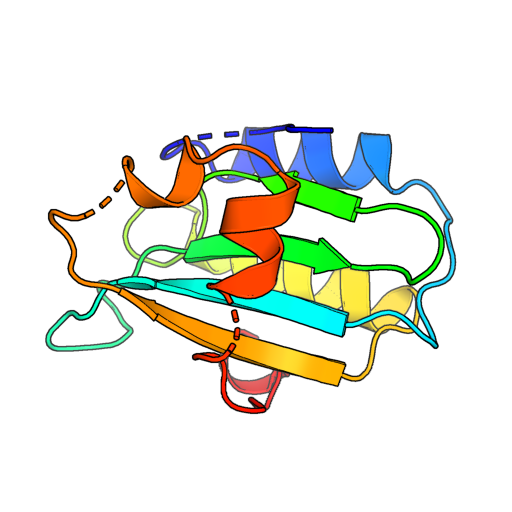 PRO A N 1
ATOM 908 C CA . PRO A 1 120 ? 26.357 61.428 -6.190 1.00 16.48 120 PRO A CA 1
ATOM 909 C C . PRO A 1 120 ? 26.928 61.764 -4.820 1.00 17.17 120 PRO A C 1
ATOM 910 O O . PRO A 1 120 ? 26.782 62.891 -4.323 1.00 19.36 120 PRO A O 1
ATOM 914 N N . THR A 1 121 ? 27.566 60.788 -4.185 1.00 15.95 121 THR A N 1
ATOM 915 C CA . THR A 1 121 ? 28.129 60.989 -2.874 1.00 15.55 121 THR A CA 1
ATOM 916 C C . THR A 1 121 ? 29.515 60.352 -2.807 1.00 17.53 121 THR A C 1
ATOM 917 O O . THR A 1 121 ? 29.826 59.418 -3.542 1.00 15.26 121 THR A O 1
ATOM 921 N N . ASP A 1 122 ? 30.348 60.895 -1.931 1.00 16.28 122 ASP A N 1
ATOM 922 C CA . ASP A 1 122 ? 31.717 60.406 -1.740 1.00 16.87 122 ASP A CA 1
ATOM 923 C C . ASP A 1 122 ? 31.643 59.243 -0.753 1.00 15.99 122 ASP A C 1
ATOM 924 O O . ASP A 1 122 ? 31.257 59.407 0.411 1.00 16.60 122 ASP A O 1
ATOM 929 N N . PRO A 1 123 ? 31.988 58.023 -1.208 1.00 14.86 123 PRO A N 1
ATOM 930 C CA . PRO A 1 123 ? 31.926 56.883 -0.293 1.00 15.15 123 PRO A CA 1
ATOM 931 C C . PRO A 1 123 ? 32.770 57.044 0.959 1.00 14.00 123 PRO A C 1
ATOM 932 O O . PRO A 1 123 ? 32.512 56.415 1.978 1.00 13.91 123 PRO A O 1
ATOM 936 N N . GLY A 1 124 ? 33.776 57.911 0.888 1.00 14.59 124 GLY A N 1
ATOM 937 C CA . GLY A 1 124 ? 34.608 58.118 2.053 1.00 15.51 124 GLY A CA 1
ATOM 938 C C . GLY A 1 124 ? 33.839 58.645 3.244 1.00 16.78 124 GLY A C 1
ATOM 939 O O . GLY A 1 124 ? 34.269 58.453 4.385 1.00 17.76 124 GLY A O 1
ATOM 940 N N . ILE A 1 125 ? 32.696 59.297 3.023 1.00 16.58 125 ILE A N 1
ATOM 941 C CA . ILE A 1 125 ? 31.963 59.792 4.182 1.00 18.09 125 ILE A CA 1
ATOM 942 C C . ILE A 1 125 ? 31.429 58.652 5.036 1.00 18.29 125 ILE A C 1
ATOM 943 O O . ILE A 1 125 ? 31.159 58.847 6.221 1.00 21.01 125 ILE A O 1
ATOM 948 N N . TYR A 1 126 ? 31.282 57.461 4.452 1.00 16.23 126 TYR A N 1
ATOM 949 C CA . TYR A 1 126 ? 30.757 56.326 5.201 1.00 17.30 126 TYR A CA 1
ATOM 950 C C . TYR A 1 126 ? 31.847 55.493 5.850 1.00 18.08 126 TYR A C 1
ATOM 951 O O . TYR A 1 126 ? 31.553 54.578 6.614 1.00 18.60 126 TYR A O 1
ATOM 960 N N . LEU A 1 127 ? 33.096 55.813 5.530 1.00 18.73 127 LEU A N 1
ATOM 961 C CA . LEU A 1 127 ? 34.226 55.051 6.065 1.00 20.67 127 LEU A CA 1
ATOM 962 C C . LEU A 1 127 ? 34.766 55.622 7.363 1.00 23.92 127 LEU A C 1
ATOM 963 O O . LEU A 1 127 ? 35.617 54.947 7.986 1.00 24.72 127 LEU A O 1
#

Sequence (123 aa):
VRVGRAAPRVSLEALKAALGGLKLSEAKVYLITDWQDKRDQARYALLLHTGKKDLLVPDAFGPAFPGGEEALSELVGLLLAQGARRFYEAVVSPGETALLDLPPEELLKRVAIANPTDPGIYL

Secondary structure (DSSP, 8-state):
-B-----HHHHHHHHHHHHTT---TT-EEEEEEE--SSGGG--EEEEEE-SS-EEEEEEEESTTSTTHHHHHHHHHHHHHHTT--EEEEEEE-TT--TTTTS-HHHHHHH----EE--GGGG-

Solvent-accessible surface area: 6602 Å² total

Foldseek 3Di:
DEAEAQALVRRLVRVCVVCPLAAQQPKEKEWEWEDDPDQLLIWTKIWIGRVVDIYTYPRHAGNVHVCRLVSQLVNLVVNVVSNDDWYWYAYDHPPCVVLVPDDVVVSVVVSVRIDTDDSVVSD

Nearest PDB structures (foldseek):
  6y11-assembly2_X  TM=9.823E-01  e=1.241E-22  Thermus thermophilus
  2z1h-assembly1_A  TM=4.095E-01  e=1.171E+00  Esche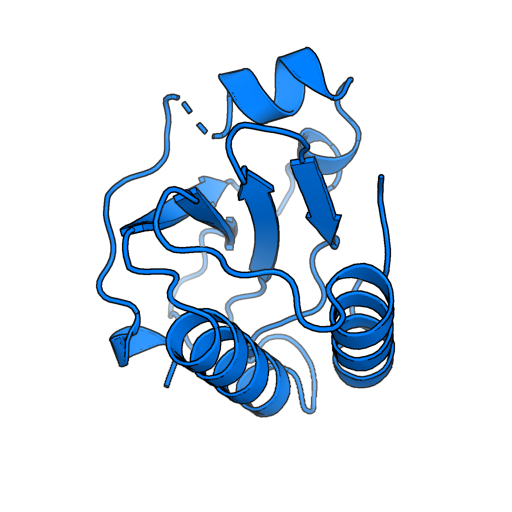richia coli
  2z1j-assembly1_A  TM=3.362E-01  e=1.822E+00  Escherichia coli
  2e4l-assembly1_A  TM=3.196E-01  e=1.415E+00  Shewanella oneidensis MR-1
  1wsj-assembly3_C  TM=4.134E-01  e=3.889E+00  Escherichia coli

Radius of gyration: 12.95 Å; Cα contacts (8 Å, |Δi|>4): 239; chains: 1; bounding box: 30×31×32 Å

InterPro domains:
  IPR024443 Protein of unknown function DUF3197 [PF11432] (15-126)
  IPR036828 TTHA1528-like superfamily [G3DSA:3.40.1530.10] (1-131)
  IPR036828 TTHA1528-like superfamily [SSF143592] (1-127)